Protein AF-A0AAJ1HM51-F1 (afdb_monomer_lite)

Sequence (68 aa):
MERNFKNSKLSFKMVSEGNEDGLWRSYTDAIEKPTDDQINGCIKVLTDLSNETYFYGRVVNTIDLIKM

Foldseek 3Di:
DDQPQQWKWKWWWKAADVRNVTDIDIDGRDRQDDDPCRQVVVQVVVVVPDRIRTDDMDIDTPVVVVVD

Radius of gyration: 12.82 Å; chains: 1; bounding box: 30×30×33 Å

Structure (mmCIF, N/CA/C/O backbone):
data_AF-A0AAJ1HM51-F1
#
_entry.id   AF-A0AAJ1HM51-F1
#
loop_
_atom_site.group_PDB
_atom_site.id
_atom_site.type_symbol
_atom_site.label_atom_id
_atom_site.label_alt_id
_atom_site.label_comp_id
_atom_site.label_asym_id
_atom_site.label_entity_id
_atom_site.label_seq_id
_atom_site.pdbx_PDB_ins_code
_atom_site.Cartn_x
_atom_site.Cartn_y
_atom_site.Cartn_z
_atom_site.occupancy
_atom_site.B_iso_or_equiv
_atom_site.auth_seq_id
_atom_site.auth_comp_id
_atom_site.auth_asym_id
_atom_site.auth_atom_id
_atom_site.pdbx_PDB_model_num
ATOM 1 N N . MET A 1 1 ? 14.493 3.515 -22.354 1.00 44.25 1 MET A N 1
ATOM 2 C CA . MET A 1 1 ? 14.221 2.463 -21.352 1.00 44.25 1 MET A CA 1
ATOM 3 C C . MET A 1 1 ? 12.713 2.377 -21.211 1.00 44.25 1 MET A C 1
ATOM 5 O O . MET A 1 1 ? 12.125 3.307 -20.671 1.00 44.25 1 MET A O 1
ATOM 9 N N . GLU A 1 2 ? 12.075 1.358 -21.786 1.00 42.31 2 GLU A N 1
ATOM 10 C CA . GLU A 1 2 ? 10.644 1.129 -21.553 1.00 42.31 2 GLU A CA 1
ATOM 11 C C . GLU A 1 2 ? 10.451 0.742 -20.087 1.00 42.31 2 GLU A C 1
ATOM 13 O O . GLU A 1 2 ? 11.062 -0.205 -19.595 1.00 42.31 2 GLU A O 1
ATOM 18 N N . ARG A 1 3 ? 9.647 1.519 -19.360 1.00 50.44 3 ARG A N 1
ATOM 19 C CA . ARG A 1 3 ? 9.236 1.150 -18.009 1.00 50.44 3 ARG A CA 1
ATOM 20 C C . ARG A 1 3 ? 8.155 0.071 -18.146 1.00 50.44 3 ARG A C 1
ATOM 22 O O . ARG A 1 3 ? 7.035 0.375 -18.550 1.00 50.44 3 ARG A O 1
ATOM 29 N N . ASN A 1 4 ? 8.508 -1.180 -17.854 1.00 52.47 4 ASN A N 1
ATOM 30 C CA . ASN A 1 4 ? 7.593 -2.325 -17.849 1.00 52.47 4 ASN A CA 1
ATOM 31 C C . ASN A 1 4 ? 6.605 -2.227 -16.673 1.00 52.47 4 ASN A C 1
ATOM 33 O O . ASN A 1 4 ? 6.752 -2.894 -15.661 1.00 52.47 4 ASN A O 1
ATOM 37 N N . PHE A 1 5 ? 5.588 -1.374 -16.797 1.00 54.19 5 PHE A N 1
ATOM 38 C CA . PHE A 1 5 ? 4.512 -1.251 -15.803 1.00 54.19 5 PHE A CA 1
ATOM 39 C C . PHE A 1 5 ? 3.429 -2.337 -15.934 1.00 54.19 5 PHE A C 1
ATOM 41 O O . PHE A 1 5 ? 2.559 -2.455 -15.080 1.00 54.19 5 PHE A O 1
ATOM 48 N N . LYS A 1 6 ? 3.451 -3.136 -17.009 1.00 57.12 6 LYS A N 1
ATOM 49 C CA . LYS A 1 6 ? 2.266 -3.879 -17.471 1.00 57.12 6 LYS A CA 1
ATOM 50 C C . LYS A 1 6 ? 1.936 -5.171 -16.715 1.00 57.12 6 LYS A C 1
ATOM 52 O O . LYS A 1 6 ? 0.850 -5.698 -16.927 1.00 57.12 6 LYS A O 1
ATOM 57 N N . ASN A 1 7 ? 2.813 -5.683 -15.846 1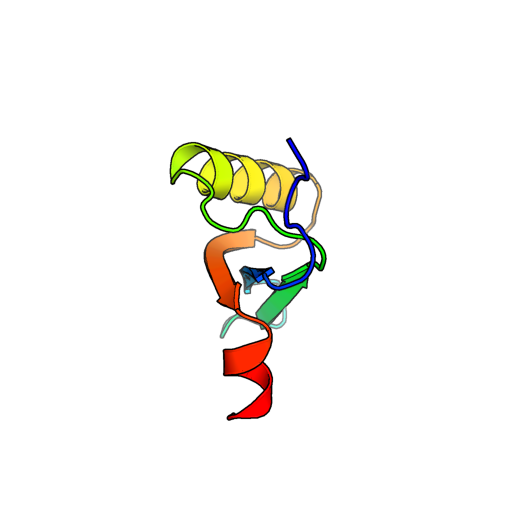.00 68.19 7 ASN A N 1
ATOM 58 C CA . ASN A 1 7 ? 2.644 -7.034 -15.287 1.00 68.19 7 ASN A CA 1
ATOM 59 C C . ASN A 1 7 ? 2.574 -7.114 -13.756 1.00 68.19 7 ASN A C 1
ATOM 61 O O . ASN A 1 7 ? 2.292 -8.196 -13.237 1.00 68.19 7 ASN A O 1
ATOM 65 N N . SER A 1 8 ? 2.733 -6.009 -13.028 1.00 68.81 8 SER A N 1
ATOM 66 C CA . SER A 1 8 ? 2.740 -5.980 -11.559 1.00 68.81 8 SER A CA 1
ATOM 67 C C . SER A 1 8 ? 1.671 -5.054 -10.977 1.00 68.81 8 SER A C 1
ATOM 69 O O . SER A 1 8 ? 1.417 -3.961 -11.482 1.00 68.81 8 SER A O 1
ATOM 71 N N . LYS A 1 9 ? 1.065 -5.483 -9.867 1.00 80.56 9 LYS A N 1
ATOM 72 C CA . LYS A 1 9 ? 0.169 -4.684 -9.022 1.00 80.56 9 LYS A CA 1
ATOM 73 C C . LYS A 1 9 ? 0.791 -4.498 -7.646 1.00 80.56 9 LYS A C 1
ATOM 75 O O . LYS A 1 9 ? 1.415 -5.420 -7.125 1.00 80.56 9 LYS A O 1
ATOM 80 N N . LEU A 1 10 ? 0.585 -3.341 -7.027 1.00 84.38 10 LEU A N 1
ATOM 81 C CA . LEU A 1 10 ? 1.005 -3.101 -5.648 1.00 84.38 10 LEU A CA 1
ATOM 82 C C . LEU A 1 10 ? -0.198 -3.359 -4.755 1.00 84.38 10 LEU A C 1
ATOM 84 O O . LEU A 1 10 ? -1.233 -2.712 -4.899 1.00 84.38 10 LEU A O 1
ATOM 88 N N . SER A 1 11 ? -0.083 -4.355 -3.889 1.00 85.25 11 SER A N 1
ATOM 89 C CA . SER A 1 11 ? -1.148 -4.766 -2.983 1.00 85.25 11 SER A CA 1
ATOM 90 C C . SER A 1 11 ? -0.796 -4.371 -1.566 1.00 85.25 11 SER A C 1
ATOM 92 O O . SER A 1 11 ? 0.269 -4.744 -1.077 1.00 85.25 11 SER A O 1
ATOM 94 N N . PHE A 1 12 ? -1.704 -3.681 -0.892 1.00 87.62 12 PHE A N 1
ATOM 95 C CA . PHE A 1 12 ? -1.536 -3.297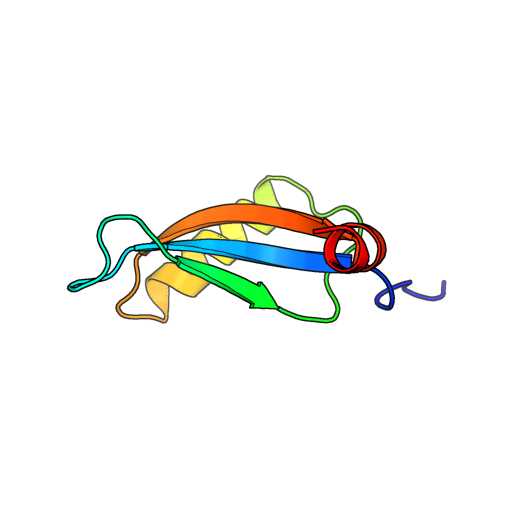 0.499 1.00 87.62 12 PHE A CA 1
ATOM 96 C C . PHE A 1 12 ? -2.613 -3.917 1.374 1.00 87.62 12 PHE A C 1
ATOM 98 O O . PHE A 1 12 ? -3.770 -4.028 0.957 1.00 87.62 12 PHE A O 1
ATOM 105 N N . LYS A 1 13 ? -2.217 -4.310 2.585 1.00 86.94 13 LYS A N 1
ATOM 106 C CA . LYS A 1 13 ? -3.138 -4.720 3.637 1.00 86.94 13 LYS A CA 1
ATOM 107 C C . LYS A 1 13 ? -3.471 -3.502 4.497 1.00 86.94 13 LYS A C 1
ATOM 109 O O . LYS A 1 13 ? -2.565 -2.830 5.000 1.00 86.94 13 LYS A O 1
ATOM 114 N N . MET A 1 14 ? -4.763 -3.232 4.634 1.00 88.25 14 MET A N 1
ATOM 115 C CA . MET A 1 14 ? -5.320 -2.120 5.403 1.00 88.25 14 MET A CA 1
ATOM 116 C C . MET A 1 14 ? -6.302 -2.632 6.455 1.00 88.25 14 MET A C 1
ATOM 118 O O . MET A 1 14 ? -6.999 -3.610 6.206 1.00 88.25 14 MET A O 1
ATOM 122 N N . VAL A 1 15 ? -6.380 -1.966 7.600 1.00 85.12 15 VAL A N 1
ATOM 123 C CA . VAL A 1 15 ? -7.447 -2.141 8.598 1.00 85.12 15 VAL A CA 1
ATOM 124 C C . VAL A 1 15 ? -8.204 -0.832 8.753 1.00 85.12 15 VAL A C 1
ATOM 126 O O . VAL A 1 15 ? -7.638 0.254 8.605 1.00 85.12 15 VAL A O 1
ATOM 129 N N . SER A 1 16 ? -9.493 -0.933 9.033 1.00 81.44 16 SER A N 1
ATOM 130 C CA . SER A 1 16 ? -10.359 0.215 9.283 1.00 81.44 16 SER A CA 1
ATOM 131 C C . SER A 1 16 ? -11.354 -0.125 10.379 1.00 81.44 16 SER A C 1
ATOM 133 O O . SER A 1 16 ? -11.586 -1.298 10.676 1.00 81.44 16 SER A O 1
ATOM 135 N N . GLU A 1 17 ? -11.990 0.896 10.944 1.00 75.12 17 GLU A N 1
ATOM 136 C CA . GLU A 1 17 ? -13.168 0.690 11.781 1.00 75.12 17 GLU A CA 1
ATOM 137 C C . GLU A 1 17 ? -14.226 -0.071 10.955 1.00 75.12 17 GLU A C 1
ATOM 139 O O . GLU A 1 17 ? -14.599 0.353 9.859 1.00 75.12 17 GLU A O 1
ATOM 144 N N . GLY A 1 18 ? -14.611 -1.267 11.411 1.00 77.81 18 GLY A N 1
ATOM 145 C CA . GLY A 1 18 ? -15.493 -2.190 10.680 1.00 77.81 18 GLY A CA 1
ATOM 146 C C . GLY A 1 18 ? -14.799 -3.276 9.842 1.00 77.81 18 GLY A C 1
ATOM 147 O O . GLY A 1 18 ? -15.493 -4.121 9.279 1.00 77.81 18 GLY A O 1
ATOM 148 N N . ASN A 1 19 ? -13.463 -3.302 9.769 1.00 77.06 19 ASN A N 1
ATOM 149 C CA . ASN A 1 19 ? -12.704 -4.403 9.167 1.00 77.06 19 ASN A CA 1
ATOM 150 C C . ASN A 1 19 ? -11.346 -4.610 9.862 1.00 77.06 19 ASN A C 1
ATOM 152 O O . ASN A 1 19 ? -10.291 -4.216 9.353 1.00 77.06 19 ASN A O 1
ATOM 156 N N . GLU A 1 20 ? -11.395 -5.238 11.036 1.00 79.38 20 GLU A N 1
ATOM 157 C CA . GLU A 1 20 ? -10.223 -5.509 11.880 1.00 79.38 20 GLU A CA 1
ATOM 158 C C . GLU A 1 20 ? -9.350 -6.664 11.354 1.00 79.38 20 GLU A C 1
ATOM 160 O O . GLU A 1 20 ? -8.142 -6.678 11.583 1.00 79.38 20 GLU A O 1
ATOM 165 N N . ASP A 1 21 ? -9.922 -7.590 10.575 1.00 81.56 21 ASP A N 1
ATOM 166 C CA . ASP A 1 21 ? -9.185 -8.703 9.946 1.00 81.56 21 ASP A CA 1
ATOM 167 C C . ASP A 1 21 ? -8.259 -8.233 8.802 1.00 81.56 21 ASP A C 1
ATOM 169 O O . ASP A 1 21 ? -7.254 -8.875 8.441 1.00 81.56 21 ASP A O 1
ATOM 173 N N . GLY A 1 22 ? -8.581 -7.055 8.270 1.00 82.38 22 GLY A N 1
ATOM 174 C CA . GLY A 1 22 ? -7.834 -6.314 7.277 1.00 82.38 22 GLY A CA 1
ATOM 175 C C . GLY A 1 22 ? -8.145 -6.725 5.839 1.00 82.38 22 GLY A C 1
ATOM 176 O O . GLY A 1 22 ? -8.161 -7.903 5.480 1.00 82.38 22 GLY A O 1
ATOM 177 N N . LEU A 1 23 ? -8.342 -5.725 4.981 1.00 85.38 23 LEU A N 1
ATOM 178 C CA . LEU A 1 23 ? -8.620 -5.883 3.557 1.00 85.38 23 LEU A CA 1
ATOM 179 C C . LEU A 1 23 ? -7.346 -5.766 2.725 1.00 85.38 23 LEU A C 1
ATOM 181 O O . LEU A 1 23 ? -6.472 -4.951 3.017 1.00 85.38 23 LEU A O 1
ATOM 185 N N . TRP A 1 24 ? -7.287 -6.509 1.622 1.00 86.69 24 TRP A N 1
ATOM 186 C CA . TRP A 1 24 ? -6.304 -6.266 0.572 1.00 86.69 24 TRP A CA 1
ATOM 187 C C . TRP A 1 24 ? -6.857 -5.302 -0.477 1.00 86.69 24 TRP A C 1
ATOM 189 O O . TRP A 1 24 ? -7.869 -5.591 -1.114 1.00 86.69 24 TRP A O 1
ATOM 199 N N . ARG A 1 25 ? -6.150 -4.196 -0.721 1.00 83.62 25 ARG A N 1
ATOM 200 C CA . ARG A 1 25 ? -6.375 -3.318 -1.880 1.00 83.62 25 ARG A CA 1
ATOM 201 C C . ARG A 1 25 ? -5.207 -3.419 -2.847 1.00 83.62 25 ARG A C 1
ATOM 203 O O . ARG A 1 25 ? -4.056 -3.356 -2.432 1.00 83.62 25 ARG A O 1
ATOM 210 N N . SER A 1 26 ? -5.510 -3.569 -4.134 1.00 83.12 26 SER A N 1
ATOM 211 C CA . SER A 1 26 ? -4.514 -3.651 -5.207 1.00 83.12 26 SER A CA 1
ATOM 212 C C . SER A 1 26 ? -4.607 -2.440 -6.128 1.00 83.12 26 SER A C 1
ATOM 214 O O . SER A 1 26 ? -5.689 -2.135 -6.625 1.00 83.12 26 SER A O 1
ATOM 216 N N . TYR A 1 27 ? -3.472 -1.808 -6.407 1.00 79.25 27 TYR A N 1
ATOM 217 C CA . TYR A 1 27 ? -3.340 -0.711 -7.365 1.00 79.25 27 TYR A CA 1
ATOM 218 C C . TYR A 1 27 ? -2.647 -1.218 -8.637 1.00 79.25 27 TYR A C 1
ATOM 220 O O . TYR A 1 27 ? -1.704 -2.015 -8.560 1.00 79.25 27 TYR A O 1
ATOM 228 N N . THR A 1 28 ? -3.154 -0.817 -9.807 1.00 70.06 28 THR A N 1
ATOM 229 C CA . THR A 1 28 ? -2.592 -1.196 -11.114 1.00 70.06 28 THR A CA 1
ATOM 230 C C . THR A 1 28 ? -1.297 -0.437 -11.405 1.00 70.06 28 THR A C 1
ATOM 232 O O . THR A 1 28 ? -1.005 0.565 -10.757 1.00 70.06 28 THR A O 1
ATOM 235 N N . ASP A 1 29 ? -0.524 -0.930 -12.376 1.00 68.25 29 ASP A N 1
ATOM 236 C CA . ASP A 1 29 ? 0.671 -0.262 -12.915 1.00 68.25 29 ASP A CA 1
ATOM 237 C C . ASP A 1 29 ? 1.767 0.002 -11.875 1.00 68.25 29 ASP A C 1
ATOM 239 O O . ASP A 1 29 ? 2.356 1.083 -11.789 1.00 68.25 29 ASP A O 1
ATOM 243 N N . ALA A 1 30 ? 2.055 -1.011 -11.061 1.00 68.81 30 ALA A N 1
ATOM 244 C CA . ALA A 1 30 ? 3.076 -0.907 -10.035 1.00 68.81 30 ALA A CA 1
ATOM 245 C C . ALA A 1 30 ? 4.486 -1.101 -10.594 1.00 68.81 30 ALA A C 1
ATOM 247 O O . ALA A 1 30 ? 4.703 -1.846 -11.549 1.00 68.81 30 ALA A O 1
ATOM 248 N N . ILE A 1 31 ? 5.461 -0.485 -9.923 1.00 72.44 31 ILE A N 1
ATOM 249 C CA . ILE A 1 31 ? 6.885 -0.782 -10.105 1.00 72.44 31 ILE A CA 1
ATOM 250 C C . ILE A 1 31 ? 7.098 -2.284 -9.846 1.00 72.44 31 ILE A C 1
ATOM 252 O O . ILE A 1 3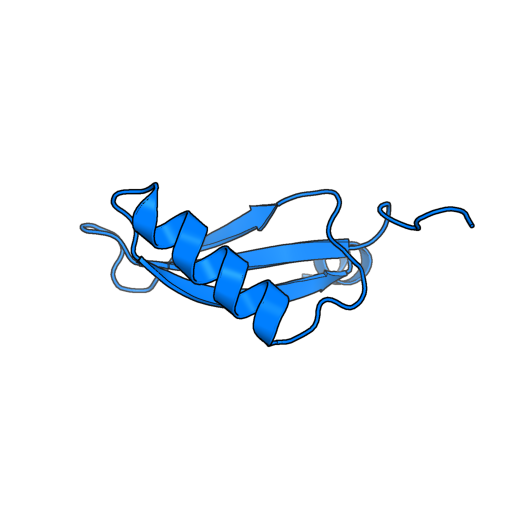1 ? 6.644 -2.791 -8.825 1.00 72.44 31 ILE A O 1
ATOM 256 N N . GLU A 1 32 ? 7.790 -2.993 -10.745 1.00 71.25 32 GLU A N 1
ATOM 257 C CA . GLU A 1 32 ? 8.031 -4.444 -10.603 1.00 71.25 32 GLU A CA 1
ATOM 258 C C . GLU A 1 32 ? 8.853 -4.791 -9.351 1.00 71.25 32 GLU A C 1
ATOM 260 O O . GLU A 1 32 ? 8.672 -5.850 -8.754 1.00 71.25 32 GLU A O 1
ATOM 265 N N . LYS A 1 33 ? 9.783 -3.910 -8.964 1.00 78.38 33 LYS A N 1
ATOM 266 C CA . LYS A 1 33 ? 10.717 -4.101 -7.844 1.00 78.38 33 LYS A CA 1
ATOM 267 C C . LYS A 1 33 ? 10.901 -2.800 -7.050 1.00 78.38 33 LYS A C 1
ATOM 269 O O . LYS A 1 33 ? 11.943 -2.158 -7.185 1.00 78.38 33 LYS A O 1
ATOM 274 N N . PRO A 1 34 ? 9.887 -2.351 -6.294 1.00 80.44 34 PRO A N 1
ATOM 275 C CA . PRO A 1 34 ? 10.039 -1.216 -5.404 1.00 80.44 34 PRO A CA 1
ATOM 276 C C . PRO A 1 34 ? 10.974 -1.602 -4.255 1.00 80.44 34 PRO A C 1
AT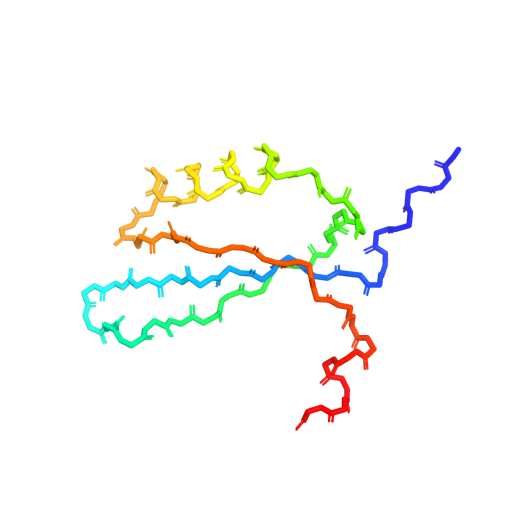OM 278 O O . PRO A 1 34 ? 11.019 -2.761 -3.841 1.00 80.44 34 PRO A O 1
ATOM 281 N N . THR A 1 35 ? 11.728 -0.634 -3.749 1.00 87.31 35 THR A N 1
ATOM 282 C CA . THR A 1 35 ? 12.505 -0.816 -2.520 1.00 87.31 35 THR A CA 1
ATOM 283 C C . THR A 1 35 ? 11.585 -0.793 -1.299 1.00 87.31 35 THR A C 1
ATOM 285 O O . THR A 1 35 ? 10.483 -0.240 -1.355 1.00 87.31 35 THR A O 1
ATOM 288 N N . ASP A 1 36 ? 12.050 -1.330 -0.172 1.00 86.69 36 ASP A N 1
ATOM 289 C CA . ASP A 1 36 ? 11.290 -1.304 1.084 1.00 86.69 36 ASP A CA 1
ATOM 290 C C . ASP A 1 36 ? 10.940 0.131 1.509 1.00 86.69 36 ASP A C 1
ATOM 292 O O . ASP A 1 36 ? 9.815 0.398 1.923 1.00 86.69 36 ASP A O 1
ATOM 296 N N . ASP A 1 37 ? 11.855 1.086 1.310 1.00 89.94 37 ASP A N 1
ATOM 297 C CA . ASP A 1 37 ? 11.609 2.509 1.578 1.00 89.94 37 ASP A CA 1
ATOM 298 C C . ASP A 1 37 ? 10.478 3.082 0.717 1.00 89.94 37 ASP A C 1
ATOM 300 O O . ASP A 1 37 ? 9.674 3.881 1.196 1.00 89.94 37 ASP A O 1
ATOM 304 N N . GLN A 1 38 ? 10.379 2.666 -0.550 1.00 87.25 38 GLN A N 1
ATOM 305 C CA . GLN A 1 38 ? 9.289 3.084 -1.433 1.00 87.25 38 GLN A CA 1
ATOM 306 C C . GLN A 1 38 ? 7.953 2.494 -0.976 1.00 87.25 38 GLN A C 1
ATOM 308 O O . GLN A 1 38 ? 6.951 3.208 -0.949 1.00 87.25 38 GLN A O 1
ATOM 313 N N . ILE A 1 39 ? 7.934 1.220 -0.570 1.00 88.25 39 ILE A N 1
ATOM 314 C CA . ILE A 1 39 ? 6.733 0.567 -0.032 1.00 88.25 39 ILE A CA 1
ATOM 315 C C . ILE A 1 39 ? 6.288 1.260 1.261 1.00 88.25 39 ILE A C 1
ATOM 317 O O . ILE A 1 39 ? 5.125 1.645 1.379 1.00 88.25 39 ILE A O 1
ATOM 321 N N . ASN A 1 40 ? 7.208 1.476 2.202 1.00 88.88 40 ASN A N 1
ATOM 322 C CA . ASN A 1 40 ? 6.929 2.122 3.485 1.00 88.88 40 ASN A CA 1
ATOM 323 C C . ASN A 1 40 ? 6.502 3.584 3.313 1.00 88.88 40 ASN A C 1
ATOM 325 O O . ASN A 1 40 ? 5.569 4.041 3.975 1.00 88.88 40 ASN A O 1
ATOM 329 N N . GLY A 1 41 ? 7.130 4.308 2.383 1.00 90.00 41 GLY A N 1
ATOM 330 C CA . GLY A 1 41 ? 6.719 5.657 2.004 1.00 90.00 41 GLY A CA 1
ATOM 331 C C . GLY A 1 41 ? 5.286 5.689 1.471 1.00 90.00 41 GLY A C 1
ATOM 332 O O . GLY A 1 41 ? 4.489 6.515 1.914 1.00 90.00 41 GLY A O 1
ATOM 333 N N . CYS A 1 42 ? 4.921 4.756 0.585 1.00 87.94 42 CYS A N 1
ATOM 334 C CA . CYS A 1 42 ? 3.546 4.621 0.101 1.00 87.94 42 CYS A CA 1
ATOM 335 C C . CYS A 1 42 ? 2.562 4.276 1.225 1.00 87.94 42 CYS A C 1
ATOM 337 O O . CYS A 1 42 ? 1.505 4.893 1.295 1.00 87.94 42 CYS A O 1
ATOM 339 N N . ILE A 1 43 ? 2.903 3.338 2.114 1.00 89.44 43 ILE A N 1
ATOM 340 C CA . ILE A 1 43 ? 2.066 2.971 3.269 1.00 89.44 43 ILE A CA 1
ATOM 341 C C . ILE A 1 43 ? 1.771 4.194 4.138 1.00 89.44 43 ILE A C 1
ATOM 343 O O . ILE A 1 43 ? 0.618 4.419 4.514 1.00 89.44 43 ILE A O 1
ATOM 347 N N . LYS A 1 44 ? 2.799 4.999 4.424 1.00 90.88 44 LYS A N 1
ATOM 348 C CA . LYS A 1 44 ? 2.653 6.219 5.216 1.00 90.88 44 LYS A CA 1
ATOM 349 C C . LYS A 1 44 ? 1.725 7.216 4.529 1.00 90.88 44 LYS A C 1
ATOM 351 O O . LYS A 1 44 ? 0.765 7.659 5.138 1.00 90.88 44 LYS A O 1
ATOM 356 N N . VAL A 1 45 ? 1.965 7.510 3.251 1.00 90.00 45 VAL A N 1
ATOM 357 C CA . VAL A 1 45 ? 1.131 8.449 2.483 1.00 90.00 45 VAL A CA 1
ATOM 358 C C . VAL A 1 45 ? -0.324 7.976 2.403 1.00 90.00 45 VAL A C 1
ATOM 360 O O . VAL A 1 45 ? -1.231 8.784 2.566 1.00 90.00 45 VAL A O 1
ATOM 363 N N . LEU A 1 46 ? -0.567 6.682 2.174 1.00 87.44 46 LEU A N 1
ATOM 364 C CA . LEU A 1 46 ? -1.922 6.124 2.119 1.00 87.44 46 LEU A CA 1
ATOM 365 C C . LEU A 1 46 ? -2.630 6.202 3.476 1.00 87.44 46 LEU A C 1
ATOM 367 O O . LEU A 1 46 ? -3.806 6.555 3.524 1.00 87.44 46 LEU A O 1
ATOM 371 N N . THR A 1 47 ? -1.914 5.922 4.566 1.00 87.69 47 THR A N 1
ATOM 372 C CA . THR A 1 47 ? -2.444 6.071 5.929 1.00 87.69 47 THR A CA 1
ATOM 373 C C . THR A 1 47 ? -2.748 7.533 6.252 1.00 87.69 47 THR A C 1
ATOM 375 O O . THR A 1 47 ? -3.830 7.830 6.734 1.00 87.69 47 THR A O 1
ATOM 378 N N . ASP A 1 48 ? -1.847 8.462 5.922 1.00 90.44 48 ASP A N 1
ATOM 379 C CA . ASP A 1 48 ? -2.012 9.891 6.225 1.00 90.44 48 ASP A CA 1
ATOM 380 C C . ASP A 1 48 ? -3.168 10.537 5.431 1.00 90.44 48 ASP A C 1
ATOM 382 O O . ASP A 1 48 ? -3.777 11.504 5.885 1.00 90.44 48 ASP A O 1
ATOM 386 N N . LEU A 1 49 ? -3.464 10.027 4.229 1.00 87.62 49 LEU A N 1
ATOM 387 C CA . LEU A 1 49 ? -4.508 10.557 3.343 1.00 87.62 49 LEU A CA 1
ATOM 388 C C . LEU A 1 49 ? -5.874 9.877 3.502 1.00 87.62 49 LEU A C 1
ATOM 390 O O . LEU A 1 49 ? -6.832 10.293 2.846 1.00 87.62 49 LEU A O 1
ATOM 394 N N . SER A 1 50 ? -5.980 8.826 4.313 1.00 82.31 50 SER A N 1
ATOM 395 C CA . SER A 1 50 ? -7.214 8.055 4.467 1.00 82.31 50 SER A CA 1
ATOM 396 C C . SER A 1 50 ? -7.617 7.915 5.934 1.00 82.31 50 SER A C 1
ATOM 398 O O . SER A 1 50 ? -6.834 8.157 6.842 1.00 82.31 50 SER A O 1
ATOM 400 N N . ASN A 1 51 ? -8.857 7.486 6.172 1.00 82.12 51 ASN A N 1
ATOM 401 C CA . ASN A 1 51 ? -9.299 7.053 7.503 1.00 82.12 51 ASN A CA 1
ATOM 402 C C . ASN A 1 51 ? -8.952 5.569 7.763 1.00 82.12 51 ASN A C 1
ATOM 404 O O . ASN A 1 51 ? -9.507 4.945 8.665 1.00 82.12 51 ASN A O 1
ATOM 408 N N . GLU A 1 52 ? -8.097 4.974 6.929 1.00 83.75 52 GLU A N 1
ATOM 409 C CA . GLU A 1 52 ? -7.722 3.562 6.953 1.00 83.75 52 GLU A CA 1
ATOM 410 C C . GLU A 1 52 ? -6.237 3.457 7.346 1.00 83.75 52 GLU A C 1
ATOM 412 O O . GLU A 1 52 ? -5.401 4.238 6.894 1.00 83.75 52 GLU A O 1
ATOM 417 N N . THR A 1 53 ? -5.870 2.478 8.174 1.00 86.75 53 THR A N 1
ATOM 418 C CA . THR A 1 53 ? -4.458 2.238 8.511 1.00 86.75 53 THR A CA 1
ATOM 419 C C . THR A 1 53 ? -3.883 1.177 7.586 1.00 86.75 53 THR A C 1
ATOM 421 O O . THR A 1 53 ? -4.272 0.008 7.648 1.00 86.75 53 THR A O 1
ATOM 424 N N . TYR A 1 54 ? -2.929 1.570 6.746 1.00 87.56 54 TYR A N 1
ATOM 425 C CA . TYR A 1 54 ? -2.143 0.659 5.917 1.00 87.56 54 TYR A CA 1
ATOM 426 C C . TYR A 1 54 ? -0.909 0.226 6.722 1.00 87.56 54 TYR A C 1
ATOM 428 O O . TYR A 1 54 ? -0.251 1.056 7.341 1.00 87.56 54 TYR A O 1
ATOM 436 N N . PHE A 1 55 ? -0.574 -1.066 6.741 1.00 84.44 55 PHE A N 1
ATOM 437 C CA . PHE A 1 55 ? 0.545 -1.570 7.568 1.00 84.44 55 PHE A CA 1
ATOM 438 C C . PHE A 1 55 ? 1.424 -2.609 6.870 1.00 84.44 55 PHE A C 1
ATOM 440 O O . PHE A 1 55 ? 2.453 -3.015 7.406 1.00 84.44 55 PHE A O 1
ATOM 447 N N . TYR A 1 56 ? 1.041 -3.046 5.671 1.00 84.62 56 TYR A N 1
ATOM 448 C CA . TYR A 1 56 ? 1.839 -3.970 4.876 1.00 84.62 56 TYR A CA 1
ATOM 449 C C . TYR A 1 56 ? 1.604 -3.747 3.383 1.00 84.62 56 TYR A C 1
ATOM 451 O O . TYR A 1 56 ? 0.474 -3.495 2.965 1.00 84.62 56 TYR A O 1
ATOM 459 N N . GLY A 1 57 ? 2.656 -3.880 2.575 1.00 84.00 57 GLY A N 1
ATOM 460 C CA . GLY A 1 57 ? 2.609 -3.750 1.122 1.00 84.00 57 GLY A CA 1
ATOM 461 C C . GLY A 1 57 ? 3.464 -4.811 0.438 1.00 84.00 57 GLY A C 1
ATOM 462 O O . GLY A 1 57 ? 4.528 -5.171 0.935 1.00 84.00 57 GLY A O 1
ATOM 463 N N . ARG A 1 58 ? 3.002 -5.320 -0.705 1.00 82.69 58 ARG A N 1
ATOM 464 C CA . ARG A 1 58 ? 3.745 -6.265 -1.550 1.00 82.69 58 ARG A CA 1
ATOM 465 C C . ARG A 1 58 ? 3.461 -6.042 -3.027 1.00 82.69 58 ARG A C 1
ATOM 467 O O . ARG A 1 58 ? 2.354 -5.656 -3.402 1.00 82.69 58 ARG A O 1
ATOM 474 N N . VAL A 1 59 ? 4.430 -6.371 -3.873 1.00 83.06 59 VAL A N 1
ATOM 475 C CA . VAL A 1 59 ? 4.183 -6.515 -5.310 1.00 83.06 59 VAL A CA 1
ATOM 476 C C . VAL A 1 59 ? 3.547 -7.872 -5.571 1.00 83.06 59 VAL A C 1
ATOM 478 O O . VAL A 1 59 ? 4.001 -8.893 -5.059 1.00 83.06 59 VAL A O 1
ATOM 481 N N . VAL A 1 60 ? 2.489 -7.878 -6.371 1.00 78.62 60 VAL A N 1
ATOM 482 C CA . VAL A 1 60 ? 1.811 -9.079 -6.848 1.00 78.62 60 VAL A CA 1
ATOM 483 C C . VAL A 1 60 ? 1.888 -9.079 -8.364 1.00 78.62 60 VAL A C 1
ATOM 485 O O . VAL A 1 60 ? 1.438 -8.130 -9.010 1.00 78.62 60 VAL A O 1
ATOM 488 N N . ASN A 1 61 ? 2.446 -10.136 -8.949 1.00 73.44 61 ASN A N 1
ATOM 489 C CA . ASN A 1 61 ? 2.426 -10.277 -10.397 1.00 73.44 61 ASN A CA 1
ATOM 490 C C . ASN A 1 61 ? 1.019 -10.644 -10.854 1.00 73.44 61 ASN A C 1
ATOM 492 O O . ASN A 1 61 ? 0.339 -11.486 -10.270 1.00 73.44 61 ASN A O 1
ATOM 496 N N . THR A 1 62 ? 0.588 -10.036 -11.951 1.00 64.38 62 THR A N 1
ATOM 497 C CA . THR A 1 62 ? -0.749 -10.253 -12.515 1.00 64.38 62 THR A CA 1
ATOM 498 C C . THR A 1 62 ? -0.946 -11.712 -12.947 1.00 64.38 62 THR A C 1
ATOM 500 O O . THR A 1 62 ? -2.062 -12.216 -12.908 1.00 64.38 62 THR A O 1
ATOM 503 N N . ILE A 1 63 ? 0.142 -12.418 -13.274 1.00 61.22 63 ILE A N 1
ATOM 504 C CA . ILE A 1 63 ? 0.145 -13.852 -13.6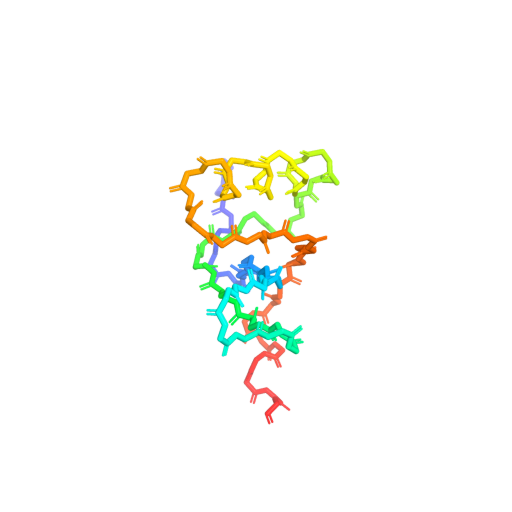07 1.00 61.22 63 ILE A CA 1
ATOM 505 C C . ILE A 1 63 ? -0.210 -14.721 -12.386 1.00 61.22 63 ILE A C 1
ATOM 507 O O . ILE A 1 63 ? -0.870 -15.746 -12.546 1.00 61.22 63 ILE A O 1
ATOM 511 N N . ASP A 1 64 ? 0.169 -14.302 -11.175 1.00 59.59 64 ASP A N 1
ATOM 512 C CA . ASP A 1 64 ? -0.119 -15.047 -9.943 1.00 59.59 64 ASP A CA 1
ATOM 513 C C . ASP A 1 64 ? -1.591 -14.902 -9.522 1.00 59.59 64 ASP A C 1
ATOM 515 O O . ASP A 1 64 ? -2.156 -15.815 -8.927 1.00 59.59 64 ASP A O 1
ATOM 519 N N . LEU A 1 65 ? -2.249 -13.799 -9.905 1.00 54.84 65 LEU A N 1
ATOM 520 C CA . LEU A 1 65 ? -3.680 -13.570 -9.655 1.00 54.84 65 LEU A CA 1
ATOM 521 C C . LEU A 1 65 ? -4.604 -14.435 -10.523 1.00 54.84 65 LEU A C 1
ATOM 523 O O . LEU A 1 65 ? -5.748 -14.646 -10.148 1.00 54.84 65 LEU A O 1
ATOM 527 N N . ILE A 1 66 ? -4.136 -14.924 -11.677 1.00 51.09 66 ILE A N 1
ATOM 528 C CA . ILE A 1 66 ? -4.929 -15.786 -12.577 1.00 51.09 66 ILE A CA 1
ATOM 529 C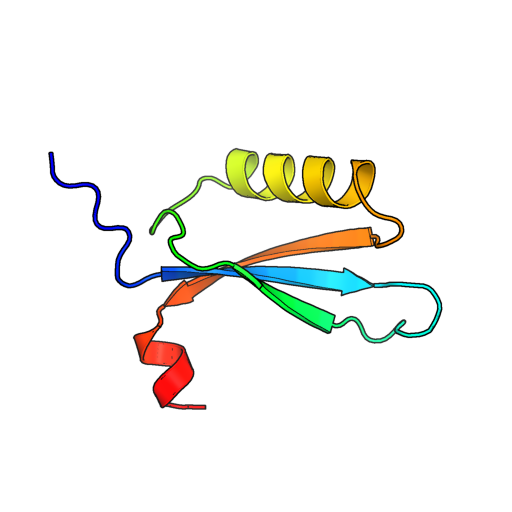 C . ILE A 1 66 ? -4.976 -17.238 -12.057 1.00 51.09 66 ILE A C 1
ATOM 531 O O . ILE A 1 66 ? -5.780 -18.041 -12.525 1.00 51.09 66 ILE A O 1
ATOM 535 N N . LYS A 1 67 ? -4.112 -17.591 -11.096 1.00 43.41 67 LYS A N 1
ATOM 536 C CA . LYS A 1 67 ? -3.976 -18.950 -10.547 1.00 43.41 67 LYS A CA 1
ATOM 537 C C . LYS A 1 67 ? -4.545 -19.129 -9.131 1.00 43.41 67 LYS A C 1
ATOM 539 O O . LYS A 1 67 ? -4.410 -20.227 -8.594 1.00 43.41 67 LYS A O 1
ATOM 544 N N . MET A 1 68 ? -5.131 -18.089 -8.532 1.00 44.81 68 MET A N 1
ATOM 545 C CA . MET A 1 68 ? -5.892 -18.174 -7.272 1.00 44.81 68 MET A CA 1
ATOM 546 C C . MET A 1 68 ? -7.381 -18.327 -7.565 1.00 44.81 68 MET A C 1
ATOM 548 O O . MET A 1 68 ? -8.040 -19.035 -6.776 1.00 44.81 68 MET A O 1
#

Secondary structure (DSSP, 8-state):
-----TTEEEEEEEEETTEEEEEEEEESS--SS--HHHHHHHHHHHHHHSSSEEEEEEEEEHHHHTT-

Organism: Limosilactobacillus mucosae (NCBI:txid97478)

pLDDT: mean 76.78, std 13.52, range [42.31, 90.88]